Protein AF-A0A3S0CKK9-F1 (afdb_monomer_lite)

pLDDT: mean 86.67, std 14.13, range [33.28, 96.31]

Radius of gyration: 24.22 Å; chains: 1; bounding box: 52×35×72 Å

Secondary structure (DSSP, 8-state):
--HHHHHHHHHHHHHHHHHTTSS-TTT---S-GGGEEEEESSGGG----TTGGGGS-HHHHHHHHTTEEEEEHHHHHHHHHHHHH----TT------PPPPPP-EE-TTT--EESSSSSSSHHHHHHTT-SS-PPPHHHHHHHHHHS-HHHHHHHTTS-HHHHHHHHHHTT------

Sequence (177 aa):
MYQSQKQRWHDRKKKAIELLGGKCCNCGYDKNHAALDFHHVDPSTKSYQWDELRLKCWKSIVNELQKCILLCRNCHAEHHWKEHENTYCENNKLNTEQPKIQSTGKCKKCNEDVYGTIYCSLQCASYSKRKVSRPSADELKEMISKKSYCAIAKEYGVSDNSIRKWAKSYGLFKIKE

Structure (mmCIF, N/CA/C/O backbone):
data_AF-A0A3S0CKK9-F1
#
_entry.id   AF-A0A3S0CKK9-F1
#
loop_
_atom_site.group_PDB
_atom_site.id
_atom_site.type_symbol
_atom_site.label_atom_id
_atom_site.label_alt_id
_atom_site.label_comp_id
_atom_site.label_asym_id
_atom_site.label_entity_id
_atom_site.label_seq_id
_atom_site.pdbx_PDB_ins_code
_atom_site.Cartn_x
_atom_site.Cartn_y
_atom_site.Cartn_z
_atom_site.occupancy
_atom_site.B_iso_or_equiv
_atom_site.auth_seq_id
_atom_site.auth_comp_id
_atom_site.auth_asym_id
_atom_site.auth_atom_id
_atom_site.pdbx_PDB_model_num
ATOM 1 N N . MET A 1 1 ? 19.159 -13.088 7.097 1.00 63.62 1 MET A N 1
ATOM 2 C CA . MET A 1 1 ? 17.758 -12.699 6.795 1.00 63.62 1 MET A CA 1
ATOM 3 C C . MET A 1 1 ? 16.925 -13.960 6.609 1.00 63.62 1 MET A C 1
ATOM 5 O O . MET A 1 1 ? 17.302 -14.792 5.791 1.00 63.62 1 MET A O 1
ATOM 9 N N . TYR A 1 2 ? 15.854 -14.130 7.388 1.00 87.88 2 TYR A N 1
ATOM 10 C CA . TYR A 1 2 ? 15.009 -15.334 7.363 1.00 87.88 2 TYR A CA 1
ATOM 11 C C . TYR A 1 2 ? 14.249 -15.470 6.028 1.00 87.88 2 TYR A C 1
ATOM 13 O O . TYR A 1 2 ? 13.906 -14.458 5.413 1.00 87.88 2 TYR A O 1
ATOM 21 N N . GLN A 1 3 ? 13.970 -16.701 5.578 1.00 88.25 3 GLN A N 1
ATOM 22 C CA . GLN A 1 3 ? 13.372 -16.967 4.258 1.00 88.25 3 GLN A CA 1
ATOM 23 C C . GLN A 1 3 ? 12.029 -16.250 4.050 1.00 88.25 3 GLN A C 1
ATOM 25 O O . GLN A 1 3 ? 11.822 -15.637 3.005 1.00 88.25 3 GLN A O 1
ATOM 30 N N . SER A 1 4 ? 11.157 -16.197 5.064 1.00 88.31 4 SER A N 1
ATOM 31 C CA . SER A 1 4 ? 9.879 -15.473 4.933 1.00 88.31 4 SER A CA 1
ATOM 32 C C . SER A 1 4 ? 10.048 -13.963 4.745 1.00 88.31 4 SER A C 1
ATOM 34 O O . SER A 1 4 ? 9.216 -13.328 4.099 1.00 88.31 4 SER A O 1
ATOM 36 N N . GLN A 1 5 ? 11.133 -13.369 5.255 1.00 86.69 5 GLN A N 1
ATOM 37 C CA . GLN A 1 5 ? 11.408 -11.948 5.045 1.00 86.69 5 GLN A CA 1
ATOM 38 C C . GLN A 1 5 ? 11.836 -11.685 3.599 1.00 86.69 5 GLN A C 1
ATOM 40 O O . GLN A 1 5 ? 11.426 -10.678 3.022 1.00 86.69 5 GLN A O 1
ATOM 45 N N . LYS A 1 6 ? 12.6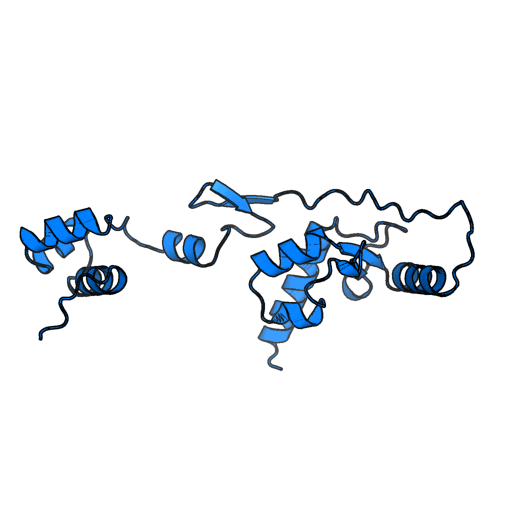29 -12.594 3.012 1.00 88.94 6 LYS A N 1
ATOM 46 C CA . LYS A 1 6 ? 13.009 -12.535 1.594 1.00 88.94 6 LYS A CA 1
ATOM 47 C C . LYS A 1 6 ? 11.776 -12.682 0.708 1.00 88.94 6 LYS A C 1
ATOM 49 O O . LYS A 1 6 ? 11.543 -11.821 -0.135 1.00 88.94 6 LYS A O 1
ATOM 54 N N . GLN A 1 7 ? 10.948 -13.697 0.962 1.00 91.44 7 GLN A N 1
ATOM 55 C CA . GLN A 1 7 ? 9.727 -13.938 0.191 1.00 91.44 7 GLN A CA 1
ATOM 56 C C . GLN A 1 7 ? 8.788 -12.728 0.227 1.00 91.44 7 GLN A C 1
ATOM 58 O O . GLN A 1 7 ? 8.414 -12.204 -0.816 1.00 91.44 7 GLN A O 1
ATOM 63 N N . ARG A 1 8 ? 8.520 -12.184 1.421 1.00 90.69 8 ARG A N 1
ATOM 64 C CA . ARG A 1 8 ? 7.702 -10.974 1.580 1.00 90.69 8 ARG A CA 1
ATOM 65 C C . ARG A 1 8 ? 8.245 -9.783 0.784 1.00 90.69 8 ARG A C 1
ATOM 67 O O . ARG A 1 8 ? 7.463 -8.946 0.332 1.00 90.69 8 ARG A O 1
ATOM 74 N N . TRP A 1 9 ? 9.566 -9.653 0.657 1.00 91.56 9 TRP A N 1
ATOM 75 C CA . TRP A 1 9 ? 10.177 -8.587 -0.135 1.00 91.56 9 TRP A CA 1
ATOM 76 C C . TRP A 1 9 ? 10.009 -8.812 -1.640 1.00 91.56 9 TRP A C 1
ATOM 78 O O . TRP A 1 9 ? 9.638 -7.877 -2.349 1.00 91.56 9 TRP A O 1
ATOM 88 N N . HIS A 1 10 ? 10.182 -10.050 -2.109 1.00 92.31 10 HIS A N 1
ATOM 89 C CA . HIS A 1 10 ? 9.899 -10.428 -3.495 1.00 92.31 10 HIS A CA 1
ATOM 90 C C . HIS A 1 10 ? 8.433 -10.190 -3.870 1.00 92.31 10 HIS A C 1
ATOM 92 O O . HIS A 1 10 ? 8.169 -9.558 -4.892 1.00 92.31 10 HIS A O 1
ATOM 98 N N . ASP A 1 11 ? 7.491 -10.598 -3.017 1.00 93.31 11 ASP A N 1
ATOM 99 C CA . ASP A 1 11 ? 6.055 -10.398 -3.246 1.00 93.31 11 ASP A CA 1
ATOM 100 C C . ASP A 1 11 ? 5.708 -8.906 -3.337 1.00 93.31 11 ASP A C 1
ATOM 102 O O . ASP A 1 11 ? 4.931 -8.478 -4.190 1.00 93.31 11 ASP A O 1
ATOM 106 N N . ARG A 1 12 ? 6.334 -8.080 -2.485 1.00 94.12 12 ARG A N 1
ATOM 107 C CA . ARG A 1 12 ? 6.195 -6.619 -2.537 1.00 94.12 12 ARG A CA 1
ATOM 108 C C . ARG A 1 12 ? 6.753 -6.031 -3.829 1.00 94.12 12 ARG A C 1
ATOM 110 O O . ARG A 1 12 ? 6.090 -5.168 -4.399 1.00 94.12 12 ARG A O 1
ATOM 117 N N . LYS A 1 13 ? 7.926 -6.484 -4.291 1.00 94.81 13 LYS A N 1
ATOM 118 C CA . LYS A 1 13 ? 8.509 -6.033 -5.566 1.00 94.81 13 LYS A CA 1
ATOM 119 C C . LYS A 1 13 ? 7.600 -6.390 -6.737 1.00 94.81 13 LYS A C 1
ATOM 121 O O . LYS A 1 13 ? 7.279 -5.511 -7.526 1.00 94.81 13 LYS A O 1
ATOM 126 N N . LYS A 1 14 ? 7.132 -7.640 -6.810 1.00 95.00 14 LYS A N 1
ATOM 127 C CA . LYS A 1 14 ? 6.214 -8.098 -7.862 1.00 95.00 14 LYS A CA 1
ATOM 128 C C . LYS A 1 14 ? 4.958 -7.227 -7.924 1.00 95.00 14 LYS A C 1
ATOM 130 O O . LYS A 1 14 ? 4.625 -6.685 -8.967 1.00 95.00 14 LYS A O 1
ATOM 135 N N . LYS A 1 15 ? 4.331 -7.002 -6.774 1.00 94.75 15 LYS A N 1
ATOM 136 C CA . LYS A 1 15 ? 3.138 -6.165 -6.671 1.00 94.75 15 LYS A CA 1
ATOM 137 C C . LYS A 1 15 ? 3.386 -4.697 -7.051 1.00 94.75 15 LYS A C 1
ATOM 139 O O . LYS A 1 15 ? 2.524 -4.059 -7.641 1.00 94.75 15 LYS A O 1
ATOM 144 N N . ALA A 1 16 ? 4.543 -4.141 -6.696 1.00 95.12 16 ALA A N 1
ATOM 145 C CA . ALA A 1 16 ? 4.927 -2.785 -7.090 1.00 95.12 16 ALA A CA 1
ATOM 146 C C . ALA A 1 16 ? 5.139 -2.662 -8.608 1.00 95.12 16 ALA A C 1
ATOM 148 O O . ALA A 1 16 ? 4.746 -1.662 -9.199 1.00 95.12 16 ALA A O 1
ATOM 149 N N . ILE A 1 17 ? 5.704 -3.697 -9.236 1.00 95.19 17 ILE A N 1
ATOM 150 C CA . ILE A 1 17 ? 5.850 -3.789 -10.692 1.00 95.19 17 ILE A CA 1
ATOM 151 C C . ILE A 1 17 ? 4.478 -3.839 -11.375 1.00 95.19 17 ILE A C 1
ATOM 153 O O . ILE A 1 17 ? 4.244 -3.085 -12.314 1.00 95.19 17 ILE A O 1
ATOM 157 N N . GLU A 1 18 ? 3.556 -4.667 -10.878 1.00 94.38 18 GLU A N 1
ATOM 158 C CA . GLU A 1 18 ? 2.181 -4.751 -11.395 1.00 94.38 18 GLU A CA 1
ATOM 159 C C . GLU A 1 18 ? 1.462 -3.391 -11.338 1.00 94.38 18 GLU A C 1
ATOM 161 O O . GLU A 1 18 ? 0.799 -3.008 -12.299 1.00 94.38 18 GLU A O 1
ATOM 166 N N . LEU A 1 19 ? 1.647 -2.620 -10.257 1.00 93.88 19 LEU A N 1
ATOM 167 C CA . LEU A 1 19 ? 1.074 -1.272 -10.121 1.00 93.88 19 LEU A CA 1
ATOM 168 C C . LEU A 1 19 ? 1.617 -0.257 -11.138 1.00 93.88 19 LEU A C 1
ATOM 170 O O . LEU A 1 19 ? 0.910 0.693 -11.463 1.00 93.88 19 LEU A O 1
ATOM 174 N N . LEU A 1 20 ? 2.841 -0.451 -11.636 1.00 92.44 20 LEU A N 1
ATOM 175 C CA . LEU A 1 20 ? 3.467 0.386 -12.667 1.00 92.44 20 LEU A CA 1
ATOM 176 C C . LEU A 1 20 ? 3.330 -0.212 -14.080 1.00 92.44 20 LEU A C 1
ATOM 178 O O . LEU A 1 20 ? 4.069 0.150 -14.993 1.00 92.44 20 LEU A O 1
ATOM 182 N N . GLY A 1 21 ? 2.389 -1.141 -14.274 1.00 91.75 21 GLY A N 1
ATOM 183 C CA . GLY A 1 21 ? 2.049 -1.692 -15.589 1.00 91.75 21 GLY A CA 1
ATOM 184 C C . GLY A 1 21 ? 2.816 -2.953 -15.990 1.00 91.75 21 GLY A C 1
ATOM 185 O O . GLY A 1 21 ? 2.648 -3.429 -17.109 1.00 91.75 21 GLY A O 1
ATOM 186 N N . GLY A 1 22 ? 3.642 -3.518 -15.104 1.00 94.19 22 GLY A N 1
ATOM 187 C CA . GLY A 1 22 ? 4.236 -4.849 -15.280 1.00 94.19 22 GLY A CA 1
ATOM 188 C C . GLY A 1 22 ? 5.425 -4.941 -16.242 1.00 94.19 22 GLY A C 1
ATOM 189 O O . GLY A 1 22 ? 6.072 -5.983 -16.300 1.00 94.19 22 GLY A O 1
ATOM 190 N N . LYS A 1 23 ? 5.743 -3.867 -16.971 1.00 95.00 23 LYS A N 1
ATOM 191 C CA . LYS A 1 23 ? 6.754 -3.856 -18.035 1.00 95.00 23 LYS A CA 1
ATOM 192 C C . LYS A 1 23 ? 7.565 -2.566 -18.054 1.00 95.00 23 LYS A C 1
ATOM 194 O O . LYS A 1 23 ? 7.101 -1.525 -17.600 1.00 95.00 23 LYS A O 1
ATOM 199 N N . CYS A 1 24 ? 8.764 -2.624 -18.624 1.00 94.25 24 CYS A N 1
ATOM 200 C CA . CYS A 1 24 ? 9.564 -1.434 -18.905 1.00 94.25 24 CYS A CA 1
ATOM 201 C C . CYS A 1 24 ? 8.767 -0.467 -19.797 1.00 94.25 24 CYS A C 1
ATOM 203 O O . CYS A 1 24 ? 8.319 -0.870 -20.871 1.00 94.25 24 CYS A O 1
ATOM 205 N N . CYS A 1 25 ? 8.617 0.801 -19.407 1.00 90.62 25 CYS A N 1
ATOM 206 C CA . CYS A 1 25 ? 7.892 1.767 -20.245 1.00 90.62 25 CYS A CA 1
ATOM 207 C C . CYS A 1 25 ? 8.648 2.189 -21.499 1.00 90.62 25 CYS A C 1
ATOM 209 O O . CYS A 1 25 ? 8.019 2.664 -22.435 1.00 90.62 25 CYS A O 1
ATOM 211 N N . ASN A 1 26 ? 9.972 2.021 -21.524 1.00 90.06 26 ASN A N 1
ATOM 212 C CA . ASN A 1 26 ? 10.784 2.406 -22.671 1.00 90.06 26 ASN A CA 1
ATOM 213 C C . ASN A 1 26 ? 10.796 1.321 -23.759 1.00 90.06 26 ASN A C 1
ATOM 215 O O . ASN A 1 26 ? 10.520 1.600 -24.917 1.00 90.06 26 ASN A O 1
ATOM 219 N N . CYS A 1 27 ? 11.097 0.071 -23.390 1.00 92.31 27 CYS A N 1
ATOM 220 C CA . CYS A 1 27 ? 11.282 -1.025 -24.353 1.00 92.31 27 CYS A CA 1
ATOM 221 C C . CYS A 1 27 ? 10.254 -2.161 -24.241 1.00 92.31 27 CYS A C 1
ATOM 223 O O . CYS A 1 27 ? 10.329 -3.131 -24.989 1.00 92.31 27 CYS A O 1
ATOM 225 N N . GLY A 1 28 ? 9.321 -2.095 -23.287 1.00 93.38 28 GLY A N 1
ATOM 226 C CA . GLY A 1 28 ? 8.278 -3.110 -23.112 1.00 93.38 28 GLY A CA 1
ATOM 227 C C . GLY A 1 28 ? 8.721 -4.413 -22.440 1.00 93.38 28 GLY A C 1
ATOM 228 O O . GLY A 1 28 ? 7.904 -5.318 -22.326 1.00 93.38 28 GLY A O 1
ATOM 229 N N . TYR A 1 29 ? 9.970 -4.532 -21.973 1.00 96.25 29 TYR A N 1
ATOM 230 C CA . TYR A 1 29 ? 10.464 -5.743 -21.304 1.00 96.25 29 TYR A CA 1
ATOM 231 C C . TYR A 1 29 ? 9.613 -6.138 -20.083 1.00 96.25 29 TYR A C 1
ATOM 233 O O . TYR A 1 29 ? 9.465 -5.340 -19.159 1.00 96.25 29 TYR A O 1
ATOM 241 N N . ASP A 1 30 ? 9.140 -7.386 -20.047 1.00 96.31 30 ASP A N 1
ATOM 242 C CA . ASP A 1 30 ? 8.247 -7.939 -19.014 1.00 96.31 30 ASP A CA 1
ATOM 243 C C . ASP A 1 30 ? 8.616 -9.372 -18.563 1.00 96.31 30 ASP A C 1
ATOM 245 O O . ASP A 1 30 ? 7.951 -9.963 -17.715 1.00 96.31 30 ASP A O 1
ATOM 249 N N . LYS A 1 31 ? 9.710 -9.944 -19.087 1.00 95.38 31 LYS A N 1
ATOM 250 C CA . LYS A 1 31 ? 10.046 -11.369 -18.894 1.00 95.38 31 LYS A CA 1
ATOM 251 C C . LYS A 1 31 ? 10.481 -11.728 -17.471 1.00 95.38 31 LYS A C 1
ATOM 253 O O . LYS A 1 31 ? 10.240 -12.842 -17.014 1.00 95.38 31 LYS A O 1
ATOM 258 N N . ASN A 1 32 ? 11.186 -10.828 -16.782 1.00 94.56 32 ASN A N 1
ATOM 259 C CA . ASN A 1 32 ? 11.708 -11.091 -15.441 1.00 94.56 32 ASN A CA 1
ATOM 260 C C . ASN A 1 32 ? 11.658 -9.843 -14.553 1.00 94.56 32 ASN A C 1
ATOM 262 O O . ASN A 1 32 ? 12.387 -8.876 -14.767 1.00 94.56 32 ASN A O 1
ATOM 266 N N . HIS A 1 33 ? 10.877 -9.916 -13.474 1.00 92.88 33 HIS A N 1
ATOM 267 C CA . HIS A 1 33 ? 10.766 -8.867 -12.458 1.00 92.88 33 HIS A CA 1
ATOM 268 C C . HIS A 1 33 ? 12.107 -8.458 -11.829 1.00 92.88 33 HIS A C 1
ATOM 270 O O . HIS A 1 33 ? 12.266 -7.329 -11.370 1.00 92.88 33 HIS A O 1
ATOM 276 N N . ALA A 1 34 ? 13.085 -9.366 -11.783 1.00 93.00 34 ALA A N 1
ATOM 277 C CA . ALA A 1 34 ? 14.415 -9.067 -11.269 1.00 93.00 34 ALA A CA 1
ATOM 278 C C . ALA A 1 34 ? 15.206 -8.132 -12.192 1.00 93.00 34 ALA A C 1
ATOM 280 O O . ALA A 1 34 ? 16.132 -7.490 -11.714 1.00 93.00 34 ALA A O 1
ATOM 281 N N . ALA A 1 35 ? 14.869 -8.048 -13.479 1.00 95.50 35 ALA A N 1
ATOM 282 C CA . ALA A 1 35 ? 15.500 -7.149 -14.443 1.00 95.50 35 ALA A CA 1
ATOM 283 C C . ALA A 1 35 ? 14.785 -5.792 -14.565 1.00 95.50 35 ALA A C 1
ATOM 285 O O . ALA A 1 35 ? 15.180 -4.986 -15.403 1.00 95.50 35 ALA A O 1
ATOM 286 N N . LEU A 1 36 ? 13.767 -5.540 -13.736 1.00 95.81 36 LEU A N 1
ATOM 287 C CA . LEU A 1 36 ? 13.029 -4.282 -13.674 1.00 95.81 36 LEU A CA 1
ATOM 288 C C . LEU A 1 36 ? 13.383 -3.503 -12.405 1.00 95.81 36 LEU A C 1
ATOM 290 O O . LEU A 1 36 ? 13.422 -4.081 -11.311 1.00 95.81 36 LEU A O 1
ATOM 294 N N . ASP A 1 37 ? 13.587 -2.199 -12.561 1.00 95.00 37 ASP A N 1
ATOM 295 C CA . ASP A 1 37 ? 13.961 -1.255 -11.514 1.00 95.00 37 ASP A CA 1
ATOM 296 C C . ASP A 1 37 ? 13.064 -0.009 -11.540 1.00 95.00 37 ASP A C 1
ATOM 298 O O . ASP A 1 37 ? 12.499 0.366 -12.571 1.00 95.00 37 ASP A O 1
ATOM 302 N N . PHE A 1 38 ? 12.918 0.609 -10.367 1.00 94.12 38 PHE A N 1
ATOM 303 C CA . PHE A 1 38 ? 12.129 1.820 -10.167 1.00 94.12 38 PHE A CA 1
ATOM 304 C C . PHE A 1 38 ? 13.041 3.034 -10.317 1.00 94.12 38 PHE A C 1
ATOM 306 O O . PHE A 1 38 ? 13.926 3.242 -9.486 1.00 94.12 38 PHE A O 1
ATOM 313 N N . HIS A 1 39 ? 12.823 3.811 -11.368 1.00 91.38 39 HIS A N 1
ATOM 314 C CA . HIS A 1 39 ? 13.565 5.029 -11.655 1.00 91.38 39 HIS A CA 1
ATOM 315 C C . HIS A 1 39 ? 12.731 6.245 -11.251 1.00 91.38 39 HIS A C 1
ATOM 317 O O . HIS A 1 39 ? 11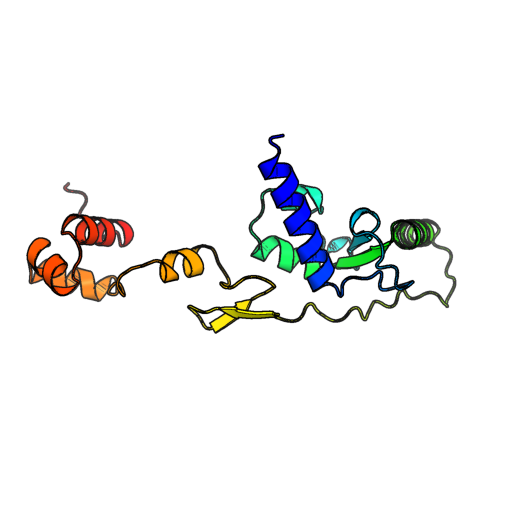.581 6.354 -11.657 1.00 91.38 39 HIS A O 1
ATOM 323 N N . HIS A 1 40 ? 13.276 7.150 -10.446 1.00 90.25 40 HIS A N 1
ATOM 324 C CA . HIS A 1 40 ? 12.592 8.383 -10.051 1.00 90.25 40 HIS A CA 1
ATOM 325 C C . HIS A 1 40 ? 12.631 9.402 -11.186 1.00 90.25 40 HIS A C 1
ATOM 327 O O . HIS A 1 40 ? 13.719 9.783 -11.589 1.00 90.25 40 HIS A O 1
ATOM 333 N N . VAL A 1 41 ? 11.469 9.882 -11.641 1.00 86.19 41 VAL A N 1
ATOM 334 C CA . VAL A 1 41 ? 11.388 10.872 -12.739 1.00 86.19 41 VAL A CA 1
ATOM 335 C C . VAL A 1 41 ? 12.043 12.196 -12.357 1.00 86.19 41 VAL A C 1
ATOM 337 O O . VAL A 1 41 ? 12.675 12.842 -13.181 1.00 86.19 41 VAL A O 1
ATOM 340 N N . ASP A 1 42 ? 11.868 12.601 -11.101 1.00 84.56 42 ASP A N 1
ATOM 341 C CA . ASP A 1 42 ? 12.540 13.756 -10.523 1.00 84.56 42 ASP A CA 1
ATOM 342 C C . ASP A 1 42 ? 13.299 13.303 -9.266 1.00 84.56 42 ASP A C 1
ATOM 344 O O . ASP A 1 42 ? 12.671 13.065 -8.220 1.00 84.56 42 ASP A O 1
ATOM 348 N N . PRO A 1 43 ? 14.639 13.186 -9.338 1.00 85.12 43 PRO A N 1
ATOM 349 C CA . PRO A 1 43 ? 15.475 12.803 -8.207 1.00 85.12 43 PRO A CA 1
ATOM 350 C C . PRO A 1 43 ? 15.314 13.700 -6.974 1.00 85.12 43 PRO A C 1
ATOM 352 O O . PRO A 1 43 ? 15.528 13.223 -5.860 1.00 85.12 43 PRO A O 1
ATOM 355 N N . SER A 1 44 ? 14.908 14.966 -7.132 1.00 85.25 44 SER A N 1
ATOM 356 C CA . SER A 1 44 ? 14.720 15.904 -6.015 1.00 85.25 44 SER A CA 1
ATOM 357 C C . SER A 1 44 ? 13.469 15.601 -5.178 1.00 85.25 44 SER A C 1
ATOM 359 O O . SER A 1 44 ? 13.414 15.918 -3.991 1.00 85.25 44 SER A O 1
ATOM 361 N N . THR A 1 45 ? 12.478 14.918 -5.763 1.00 86.25 45 THR A N 1
ATOM 362 C CA . THR A 1 45 ? 11.229 14.532 -5.078 1.00 86.25 45 THR A CA 1
ATOM 363 C C . THR A 1 45 ? 11.338 13.205 -4.324 1.00 86.25 45 THR A C 1
ATOM 365 O O . THR A 1 45 ? 10.432 12.832 -3.563 1.00 86.25 45 THR A O 1
ATOM 368 N N . LYS A 1 46 ? 12.439 12.476 -4.532 1.00 90.31 46 LYS A N 1
ATOM 369 C CA . LYS A 1 46 ? 12.730 11.184 -3.913 1.00 90.31 46 LYS A CA 1
ATOM 370 C C . LYS A 1 46 ? 12.727 11.306 -2.397 1.00 90.31 46 LYS A C 1
ATOM 372 O O . LYS A 1 46 ? 13.463 12.095 -1.814 1.00 90.31 46 LYS A O 1
ATOM 377 N N . SER A 1 47 ? 11.914 10.481 -1.745 1.00 90.88 47 SER A N 1
ATOM 378 C CA . SER A 1 47 ? 11.936 10.377 -0.284 1.00 90.88 47 SER A CA 1
ATOM 379 C C . SER A 1 47 ? 12.703 9.149 0.182 1.00 90.88 47 SER A C 1
ATOM 381 O O . SER A 1 47 ? 13.268 9.182 1.272 1.00 90.88 47 SER A O 1
ATOM 383 N N . TYR A 1 48 ? 12.715 8.075 -0.616 1.00 91.31 48 TYR A N 1
ATOM 384 C CA . TYR A 1 48 ? 13.319 6.800 -0.236 1.00 91.31 48 TYR A CA 1
ATOM 385 C C . TYR A 1 48 ? 13.918 6.063 -1.436 1.00 91.31 48 TYR A C 1
ATOM 387 O O . TYR A 1 48 ? 13.418 6.124 -2.557 1.00 91.31 48 TYR A O 1
ATOM 395 N N . GLN A 1 49 ? 14.965 5.281 -1.189 1.00 91.06 49 GLN A N 1
ATOM 396 C CA . GLN A 1 49 ? 15.402 4.237 -2.114 1.00 91.06 49 GLN A CA 1
ATOM 397 C C . GLN A 1 49 ? 14.510 2.998 -2.002 1.00 91.06 49 GLN A C 1
ATOM 399 O O . GLN A 1 49 ? 13.926 2.727 -0.950 1.00 91.06 49 GLN A O 1
ATOM 404 N N . TRP A 1 50 ? 14.450 2.189 -3.067 1.00 90.88 50 TRP A N 1
ATOM 405 C CA . TRP A 1 50 ? 13.670 0.947 -3.060 1.00 90.88 50 TRP A CA 1
ATOM 406 C C . TRP A 1 50 ? 14.038 0.037 -1.878 1.00 90.88 50 TRP A C 1
ATOM 408 O O . TRP A 1 50 ? 13.153 -0.479 -1.203 1.00 90.88 50 TRP A O 1
ATOM 418 N N . ASP A 1 51 ? 15.320 -0.108 -1.546 1.00 90.06 51 ASP A N 1
ATOM 419 C CA . ASP A 1 51 ? 15.735 -0.967 -0.431 1.00 90.06 51 ASP A CA 1
ATOM 420 C C . ASP A 1 51 ? 15.330 -0.436 0.954 1.00 90.06 51 ASP A C 1
ATOM 422 O O . ASP A 1 51 ? 15.010 -1.224 1.851 1.00 90.06 51 ASP A O 1
ATOM 426 N N . GLU A 1 52 ? 15.242 0.884 1.125 1.00 91.56 52 GLU A N 1
ATOM 427 C CA . GLU A 1 52 ? 14.816 1.532 2.376 1.00 91.56 52 GLU A CA 1
ATOM 428 C C . GLU A 1 52 ? 13.316 1.339 2.641 1.00 91.56 52 GLU A C 1
ATOM 430 O O . GLU A 1 52 ? 12.856 1.288 3.789 1.00 91.56 52 GLU A O 1
ATOM 435 N N . LEU A 1 53 ? 12.535 1.150 1.576 1.00 92.56 53 LEU A N 1
ATOM 436 C CA . LEU A 1 53 ? 11.101 0.890 1.654 1.00 92.56 53 LEU A CA 1
ATOM 437 C C . LEU A 1 53 ? 10.761 -0.480 2.261 1.00 92.56 53 LEU A C 1
ATOM 439 O O . LEU A 1 53 ? 9.609 -0.721 2.645 1.00 92.56 53 LEU A O 1
ATOM 443 N N . ARG A 1 54 ? 11.742 -1.378 2.427 1.00 89.38 54 ARG A N 1
ATOM 444 C CA . ARG A 1 54 ? 11.551 -2.717 3.007 1.00 89.38 54 ARG A CA 1
ATOM 445 C C . ARG A 1 54 ? 10.850 -2.686 4.366 1.00 89.38 54 ARG A C 1
ATOM 447 O O . ARG A 1 54 ? 9.999 -3.537 4.634 1.00 89.38 54 ARG A O 1
ATOM 454 N N . LEU A 1 55 ? 11.162 -1.704 5.209 1.00 88.81 55 LEU A N 1
ATOM 455 C CA . LEU A 1 55 ? 10.588 -1.571 6.556 1.00 88.81 55 LEU A CA 1
ATOM 456 C C . LEU A 1 55 ? 9.345 -0.673 6.607 1.00 88.81 55 LEU A C 1
ATOM 458 O O . LEU A 1 55 ? 8.691 -0.578 7.644 1.00 88.81 55 LEU A O 1
ATOM 462 N N . LYS A 1 56 ? 8.978 -0.033 5.494 1.00 91.25 56 LYS A N 1
ATOM 463 C CA . LYS A 1 56 ? 7.863 0.911 5.446 1.00 91.25 56 LYS A CA 1
ATOM 464 C C . LYS A 1 56 ? 6.518 0.204 5.246 1.00 91.25 56 LYS A C 1
ATOM 466 O O . LYS A 1 56 ? 6.413 -0.972 4.854 1.00 91.25 56 LYS A O 1
ATOM 471 N N . CYS A 1 57 ? 5.452 0.932 5.577 1.00 91.12 57 CYS A N 1
ATOM 472 C CA . CYS A 1 57 ? 4.091 0.487 5.317 1.00 91.12 57 CYS A CA 1
ATOM 473 C C . CYS A 1 57 ? 3.788 0.578 3.814 1.00 91.12 57 CYS A C 1
ATOM 475 O O . CYS A 1 57 ? 4.428 1.323 3.075 1.00 91.12 57 CYS A O 1
ATOM 477 N N . TRP A 1 58 ? 2.796 -0.185 3.353 1.00 92.88 58 TRP A N 1
ATOM 478 C CA . TRP A 1 58 ? 2.473 -0.240 1.927 1.00 92.88 58 TRP A CA 1
ATOM 479 C C . TRP A 1 58 ? 2.031 1.116 1.356 1.00 92.88 58 TRP A C 1
ATOM 481 O O . TRP A 1 58 ? 2.374 1.435 0.227 1.00 92.88 58 TRP A O 1
ATOM 491 N N . LYS A 1 59 ? 1.352 1.949 2.156 1.00 91.00 59 LYS A N 1
ATOM 492 C CA . LYS A 1 59 ? 0.972 3.311 1.755 1.00 91.00 59 LYS A CA 1
ATOM 493 C C . LYS A 1 59 ? 2.199 4.168 1.412 1.00 91.00 59 LYS A C 1
ATOM 495 O O . LYS A 1 59 ? 2.211 4.808 0.373 1.00 91.00 59 LYS A O 1
ATOM 500 N N . SER A 1 60 ? 3.255 4.121 2.228 1.00 92.56 60 SER A N 1
ATOM 501 C CA . SER A 1 60 ? 4.511 4.827 1.932 1.00 92.56 60 SER A CA 1
ATOM 502 C C . SER A 1 60 ? 5.203 4.296 0.677 1.00 92.56 60 SER A C 1
ATOM 504 O O . SER A 1 60 ? 5.770 5.084 -0.066 1.00 92.56 60 SER A O 1
ATOM 506 N N . ILE A 1 61 ? 5.135 2.982 0.430 1.00 94.12 61 ILE A N 1
ATOM 507 C CA . ILE A 1 61 ? 5.668 2.376 -0.800 1.00 94.12 61 ILE A CA 1
ATOM 508 C C . ILE A 1 61 ? 4.944 2.952 -2.018 1.00 94.12 61 ILE A C 1
ATOM 510 O O . ILE A 1 61 ? 5.595 3.432 -2.933 1.00 94.12 61 ILE A O 1
ATOM 514 N N . VAL A 1 62 ? 3.609 2.950 -2.010 1.00 93.38 62 VAL A N 1
ATOM 515 C CA . VAL A 1 62 ? 2.796 3.474 -3.119 1.00 93.38 62 VAL A CA 1
ATOM 516 C C . VAL A 1 62 ? 3.072 4.956 -3.366 1.00 93.38 62 VAL A C 1
ATOM 518 O O . VAL A 1 62 ? 3.256 5.342 -4.514 1.00 93.38 62 VAL A O 1
ATOM 521 N N . ASN A 1 63 ? 3.162 5.767 -2.308 1.00 92.62 63 ASN A N 1
ATOM 522 C CA . ASN A 1 63 ? 3.478 7.192 -2.432 1.00 92.62 63 ASN A CA 1
ATOM 523 C C . ASN A 1 63 ? 4.846 7.436 -3.088 1.00 92.62 63 ASN A C 1
ATOM 525 O O . ASN A 1 63 ? 5.007 8.413 -3.810 1.00 92.62 63 ASN A O 1
ATOM 529 N N . GLU A 1 64 ? 5.832 6.574 -2.824 1.00 94.44 64 GLU A N 1
ATOM 530 C CA . GLU A 1 64 ? 7.134 6.675 -3.483 1.00 94.44 64 GLU A CA 1
ATOM 531 C C . GLU A 1 64 ? 7.062 6.189 -4.934 1.00 94.44 64 GLU A C 1
ATOM 533 O O . GLU A 1 64 ? 7.562 6.864 -5.823 1.00 94.44 64 GLU A O 1
ATOM 538 N N . LEU A 1 65 ? 6.361 5.079 -5.197 1.00 93.31 65 LEU A N 1
ATOM 539 C CA . LEU A 1 65 ? 6.171 4.549 -6.551 1.00 93.31 65 LEU A CA 1
ATOM 540 C C . LEU A 1 65 ? 5.455 5.532 -7.485 1.00 93.31 65 LEU A C 1
ATOM 542 O O . LEU A 1 65 ? 5.729 5.519 -8.675 1.00 93.31 65 LEU A O 1
ATOM 546 N N . GLN A 1 66 ? 4.576 6.399 -6.971 1.00 91.94 66 GLN A N 1
ATOM 547 C CA . GLN A 1 66 ? 3.912 7.445 -7.765 1.00 91.94 66 GLN A CA 1
ATOM 548 C C . GLN A 1 66 ? 4.882 8.469 -8.377 1.00 91.94 66 GLN A C 1
ATOM 550 O O . GLN A 1 66 ? 4.497 9.188 -9.294 1.00 91.94 66 GLN A O 1
ATOM 555 N N . LYS A 1 67 ? 6.115 8.543 -7.868 1.00 90.69 67 LYS A N 1
ATOM 556 C CA . LYS A 1 67 ? 7.196 9.400 -8.379 1.00 90.69 67 LYS A CA 1
ATOM 557 C C . LYS A 1 67 ? 8.145 8.640 -9.306 1.00 90.69 67 LYS A C 1
ATOM 559 O O . LYS A 1 67 ? 9.098 9.218 -9.831 1.00 90.69 67 LYS A O 1
ATOM 564 N N . CYS A 1 68 ? 7.929 7.336 -9.444 1.00 91.88 68 CYS A N 1
ATOM 565 C CA . CYS A 1 68 ? 8.804 6.446 -10.173 1.00 91.88 68 CYS A CA 1
ATOM 566 C C . CYS A 1 68 ? 8.164 5.989 -11.472 1.00 91.88 68 CYS A C 1
ATOM 568 O O . CYS A 1 68 ? 6.950 5.847 -11.588 1.00 91.88 68 CYS A O 1
ATOM 570 N N . ILE A 1 69 ? 9.040 5.644 -12.400 1.00 92.12 69 ILE A N 1
ATOM 571 C CA . ILE A 1 69 ? 8.745 4.853 -13.572 1.00 92.12 69 ILE A CA 1
ATOM 572 C C . ILE A 1 69 ? 9.437 3.504 -13.489 1.00 92.12 69 ILE A C 1
ATOM 574 O O . ILE A 1 69 ? 10.399 3.299 -12.747 1.00 92.12 69 ILE A O 1
ATOM 578 N N . LEU A 1 70 ? 8.928 2.567 -14.269 1.00 93.81 70 LEU A N 1
ATOM 579 C CA . LEU A 1 70 ? 9.450 1.218 -14.369 1.00 93.81 70 LEU A CA 1
ATOM 580 C C . LEU A 1 70 ? 10.309 1.073 -15.624 1.00 93.81 70 LEU A C 1
ATOM 582 O O . LEU A 1 70 ? 9.806 1.167 -16.746 1.00 93.81 70 LEU A O 1
ATOM 586 N N . LEU A 1 71 ? 11.597 0.799 -15.431 1.00 93.75 71 LEU A N 1
ATOM 587 C CA . LEU A 1 71 ? 12.563 0.568 -16.504 1.00 93.75 71 LEU A CA 1
ATOM 588 C C . LEU A 1 71 ? 13.226 -0.797 -16.336 1.00 93.75 71 LEU A C 1
ATOM 590 O O . LEU A 1 71 ? 13.377 -1.297 -15.223 1.00 93.75 71 LEU A O 1
ATOM 594 N N . CYS A 1 72 ? 13.649 -1.417 -17.438 1.00 95.88 72 CYS A N 1
ATOM 595 C CA . CYS A 1 72 ? 14.579 -2.536 -17.340 1.00 95.88 72 CYS A CA 1
ATOM 596 C C . CYS A 1 72 ? 15.991 -2.025 -17.033 1.00 95.88 72 CYS A C 1
ATOM 598 O O . CYS A 1 72 ? 16.304 -0.871 -17.322 1.00 95.88 72 CYS A O 1
ATOM 600 N N . ARG A 1 73 ? 16.858 -2.887 -16.491 1.00 95.19 73 ARG A N 1
ATOM 601 C CA . ARG A 1 73 ? 18.237 -2.519 -16.115 1.00 95.19 73 ARG A CA 1
ATOM 602 C C . ARG A 1 73 ? 19.012 -1.822 -17.238 1.00 95.19 73 ARG A C 1
ATOM 604 O O . ARG A 1 73 ? 19.719 -0.863 -16.958 1.00 95.19 73 ARG A O 1
ATOM 611 N N . ASN A 1 74 ? 18.843 -2.264 -18.487 1.00 94.06 74 ASN A N 1
ATOM 612 C CA . ASN A 1 74 ? 19.526 -1.670 -19.640 1.00 94.06 74 ASN A CA 1
ATOM 613 C C . ASN A 1 74 ? 19.025 -0.245 -19.903 1.00 94.06 74 ASN A C 1
ATOM 615 O O . ASN A 1 74 ? 19.815 0.691 -19.876 1.00 94.06 74 ASN A O 1
ATOM 619 N N . CYS A 1 75 ? 17.707 -0.057 -20.051 1.00 92.75 75 CYS A N 1
ATOM 620 C CA . CYS A 1 75 ? 17.133 1.275 -20.265 1.00 92.75 75 CYS A CA 1
ATOM 621 C C . CYS A 1 75 ? 17.379 2.212 -19.075 1.00 92.75 75 CYS A C 1
ATOM 623 O O . CYS A 1 75 ? 17.546 3.409 -19.265 1.00 92.75 75 CYS A O 1
ATOM 625 N N . HIS A 1 76 ? 17.411 1.680 -17.852 1.00 92.12 76 HIS A N 1
ATOM 626 C CA . HIS A 1 76 ? 17.737 2.456 -16.661 1.00 92.12 76 HIS A CA 1
ATOM 627 C C . HIS A 1 76 ? 19.189 2.952 -16.694 1.00 92.12 76 HIS A C 1
ATOM 629 O O . HIS A 1 76 ? 19.428 4.130 -16.452 1.00 92.12 76 HIS A O 1
ATOM 635 N N . ALA A 1 77 ? 20.146 2.085 -17.043 1.00 90.00 77 ALA A N 1
ATOM 636 C CA . ALA A 1 77 ? 21.554 2.456 -17.178 1.00 90.00 77 ALA A CA 1
ATOM 637 C C . ALA A 1 77 ? 21.784 3.467 -18.315 1.00 90.00 77 ALA A C 1
ATOM 639 O O . ALA A 1 77 ? 22.482 4.456 -18.116 1.00 90.00 77 ALA A O 1
ATOM 640 N N . GLU A 1 78 ? 21.154 3.259 -19.475 1.00 88.69 78 GLU A N 1
ATOM 641 C CA . GLU A 1 78 ? 21.194 4.207 -20.598 1.00 88.69 78 GLU A CA 1
ATOM 642 C C . GLU A 1 78 ? 20.656 5.587 -20.209 1.00 88.69 78 GLU A C 1
ATOM 644 O O . GLU A 1 78 ? 21.160 6.603 -20.684 1.00 88.69 78 GLU A O 1
ATOM 649 N N . HIS A 1 79 ? 19.633 5.634 -19.353 1.00 83.00 79 HIS A N 1
ATOM 650 C CA . HIS A 1 79 ? 19.064 6.894 -18.901 1.00 83.00 79 HIS A CA 1
ATOM 651 C C . HIS A 1 79 ? 20.011 7.647 -17.959 1.00 83.00 79 HIS A C 1
ATOM 653 O O . HIS A 1 79 ? 20.323 8.800 -18.239 1.00 83.00 79 HIS A O 1
ATOM 659 N N . HIS A 1 80 ? 20.561 6.975 -16.938 1.00 83.25 80 HIS A N 1
ATOM 660 C CA . HIS A 1 80 ? 21.582 7.567 -16.054 1.00 83.25 80 HIS A CA 1
ATOM 661 C C . HIS A 1 80 ? 22.814 8.050 -16.828 1.00 83.25 80 HIS A C 1
ATOM 663 O O . HIS A 1 80 ? 23.370 9.097 -16.512 1.00 83.25 80 HIS A O 1
ATOM 669 N N . TRP A 1 81 ? 23.238 7.311 -17.860 1.00 80.31 81 TRP A N 1
ATOM 670 C CA . TRP A 1 81 ? 24.356 7.729 -18.710 1.00 80.31 81 TRP A CA 1
ATOM 671 C C . TRP A 1 81 ? 24.068 9.061 -19.417 1.00 80.31 81 TRP A C 1
ATOM 673 O O . TRP A 1 81 ? 24.869 9.990 -19.341 1.00 80.31 81 TRP A O 1
ATOM 683 N N . LYS A 1 82 ? 22.894 9.179 -20.052 1.00 68.69 82 LYS A N 1
ATOM 684 C CA . LYS A 1 82 ? 22.478 10.399 -20.762 1.00 68.69 82 LYS A CA 1
ATOM 685 C C . LYS A 1 82 ? 22.326 11.605 -19.830 1.00 68.69 82 LYS A C 1
ATOM 687 O O . LYS A 1 82 ? 22.644 12.716 -20.239 1.00 68.69 82 LYS A O 1
ATOM 692 N N . GLU A 1 83 ? 21.873 11.399 -18.593 1.00 63.34 83 GLU A N 1
ATOM 693 C CA . GLU A 1 83 ? 21.786 12.465 -17.582 1.00 63.34 83 GLU A CA 1
ATOM 694 C C . GLU A 1 83 ? 23.166 13.018 -17.188 1.00 63.34 83 GLU A C 1
ATOM 696 O O . GLU A 1 83 ? 23.305 14.215 -16.943 1.00 63.34 83 GLU A O 1
ATOM 701 N N . HIS A 1 84 ? 24.198 12.170 -17.163 1.00 60.75 84 HIS A N 1
ATOM 702 C CA . HIS A 1 84 ? 25.558 12.566 -16.792 1.00 60.75 84 HIS A CA 1
ATOM 703 C C . HIS A 1 84 ? 26.331 13.281 -17.910 1.00 60.75 84 HIS A C 1
ATOM 705 O O . HIS A 1 84 ? 27.241 14.055 -17.611 1.00 60.75 84 HIS A O 1
ATOM 711 N N . GLU A 1 85 ? 25.999 13.041 -19.181 1.00 53.88 85 GLU A N 1
ATOM 712 C CA . GLU A 1 85 ? 26.798 13.534 -20.312 1.00 53.88 85 GLU A CA 1
ATOM 713 C C . GLU A 1 85 ? 26.455 14.977 -20.738 1.00 53.88 85 GLU A C 1
ATOM 715 O O . GLU A 1 85 ? 27.196 15.568 -21.518 1.00 53.88 85 GLU A O 1
ATOM 720 N N . ASN A 1 86 ? 25.368 15.573 -20.222 1.00 52.31 86 ASN A N 1
ATOM 721 C CA . ASN A 1 86 ? 24.908 16.947 -20.511 1.00 52.31 86 ASN A CA 1
ATOM 722 C C . ASN A 1 86 ? 24.992 17.352 -22.005 1.00 52.31 86 ASN A C 1
ATOM 724 O O . ASN A 1 86 ? 25.147 18.524 -22.353 1.00 52.31 86 ASN A O 1
ATOM 728 N N . THR A 1 87 ? 24.907 16.373 -22.908 1.00 46.22 87 THR A N 1
ATOM 729 C CA . THR A 1 87 ? 24.888 16.559 -24.354 1.00 46.22 87 THR A CA 1
ATOM 730 C C . THR A 1 87 ? 23.432 16.687 -24.760 1.00 46.22 87 THR A C 1
ATOM 732 O O . THR A 1 87 ? 22.670 15.720 -24.787 1.00 46.22 87 THR A O 1
ATOM 735 N N . TYR A 1 88 ? 23.033 17.926 -25.036 1.00 48.06 88 TYR A N 1
ATOM 736 C CA . TYR A 1 88 ? 21.714 18.290 -25.534 1.00 48.06 88 TYR A CA 1
ATOM 737 C C . TYR A 1 88 ? 21.488 17.625 -26.902 1.00 48.06 88 TYR A C 1
ATOM 739 O O . TYR A 1 88 ? 21.800 18.186 -27.946 1.00 48.06 88 TYR A O 1
ATOM 747 N N . CYS A 1 89 ? 20.987 16.392 -26.913 1.00 42.66 89 CYS A N 1
ATOM 748 C CA . CYS A 1 89 ? 20.399 15.794 -28.102 1.00 42.66 89 CYS A CA 1
ATOM 749 C C . CYS A 1 89 ? 18.881 15.953 -27.979 1.00 42.66 89 CYS A C 1
ATOM 751 O O . CYS A 1 89 ? 18.229 15.281 -27.182 1.00 42.66 89 CYS A O 1
ATOM 753 N N . GLU A 1 90 ? 18.325 16.883 -28.760 1.00 44.91 90 GLU A N 1
ATOM 754 C CA . GLU A 1 90 ? 16.936 17.385 -28.717 1.00 44.91 90 GLU A CA 1
ATOM 755 C C . GLU A 1 90 ? 15.826 16.313 -28.795 1.00 44.91 90 GLU A C 1
ATOM 757 O O . GLU A 1 90 ? 14.654 16.626 -28.603 1.00 44.91 90 GLU A O 1
ATOM 762 N N . ASN A 1 91 ? 16.159 15.038 -29.018 1.00 47.75 91 ASN A N 1
ATOM 763 C CA . ASN A 1 91 ? 15.216 14.014 -29.468 1.00 47.75 91 ASN A CA 1
ATOM 764 C C . ASN A 1 91 ? 15.081 12.780 -28.564 1.00 47.75 91 ASN A C 1
ATOM 766 O O . ASN A 1 91 ? 14.681 11.723 -29.042 1.00 47.75 91 ASN A O 1
ATOM 770 N N . ASN A 1 92 ? 15.375 12.860 -27.265 1.00 49.06 92 ASN A N 1
ATOM 771 C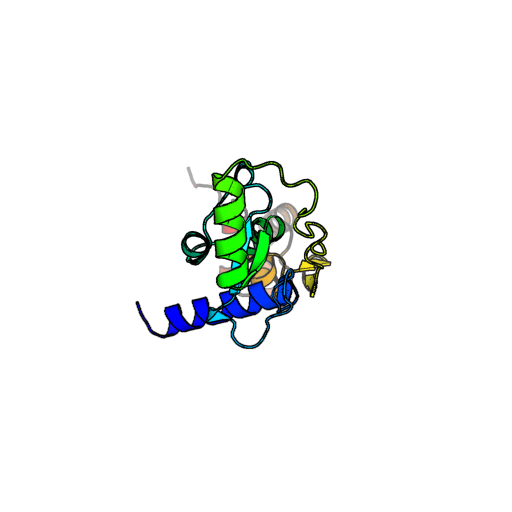 CA . ASN A 1 92 ? 15.115 11.723 -26.371 1.00 49.06 92 ASN A CA 1
ATOM 772 C C . ASN A 1 92 ? 14.523 12.148 -25.026 1.00 49.06 92 ASN A C 1
ATOM 774 O O . ASN A 1 92 ? 15.082 11.905 -23.958 1.00 49.06 92 ASN A O 1
ATOM 778 N N . LYS A 1 93 ? 13.337 12.761 -25.081 1.00 54.22 93 LYS A N 1
ATOM 779 C CA . LYS A 1 93 ? 12.460 12.809 -23.912 1.00 54.22 93 LYS A CA 1
ATOM 780 C C . LYS A 1 93 ? 12.056 11.373 -23.609 1.00 54.22 93 LYS A C 1
ATOM 782 O O . LYS A 1 93 ? 11.360 10.747 -24.408 1.00 54.22 93 LYS A O 1
ATOM 787 N N . LEU A 1 94 ? 12.510 10.846 -22.471 1.00 55.22 94 LEU A N 1
ATOM 788 C CA . LEU A 1 94 ? 11.902 9.655 -21.894 1.00 55.22 94 LEU A CA 1
ATOM 789 C C . LEU A 1 94 ? 10.389 9.875 -21.920 1.00 55.22 94 LEU A C 1
ATOM 791 O O . LEU A 1 94 ? 9.946 10.988 -21.627 1.00 55.22 94 LEU A O 1
ATOM 795 N N . ASN A 1 95 ? 9.604 8.869 -22.300 1.00 54.97 95 ASN A N 1
ATOM 796 C CA . ASN A 1 95 ? 8.157 9.009 -22.240 1.00 54.97 95 ASN A CA 1
ATOM 797 C C . ASN A 1 95 ? 7.749 9.080 -20.756 1.00 54.97 95 ASN A C 1
ATOM 799 O O . ASN A 1 95 ? 7.510 8.062 -20.107 1.00 54.97 95 ASN A O 1
ATOM 803 N N . THR A 1 96 ? 7.790 10.291 -20.198 1.00 55.09 96 THR A N 1
ATOM 804 C CA . THR A 1 96 ? 7.468 10.620 -18.806 1.00 55.09 96 THR A CA 1
ATOM 805 C C . THR A 1 96 ? 5.968 10.541 -18.553 1.00 55.09 96 THR A C 1
ATOM 807 O O . THR A 1 96 ? 5.540 10.588 -17.402 1.00 55.09 96 THR A O 1
ATOM 810 N N . GLU A 1 97 ? 5.168 10.326 -19.601 1.00 57.16 97 GLU A N 1
ATOM 811 C CA . GLU A 1 97 ? 3.749 9.986 -19.527 1.00 57.16 97 GLU A CA 1
ATOM 812 C C . GLU A 1 97 ? 3.537 8.534 -19.075 1.00 57.16 97 GLU A C 1
ATOM 814 O O . GLU A 1 97 ? 2.695 7.806 -19.607 1.00 57.16 97 GLU A O 1
ATOM 819 N N . GLN A 1 98 ? 4.288 8.070 -18.071 1.00 59.06 98 GLN A N 1
ATOM 820 C CA . GLN A 1 98 ? 3.853 6.868 -17.385 1.00 59.06 98 GLN A CA 1
ATOM 821 C C . GLN A 1 98 ? 2.492 7.152 -16.736 1.00 59.06 98 GLN A C 1
ATOM 823 O O . GLN A 1 98 ? 2.325 8.167 -16.048 1.00 59.06 98 GLN A O 1
ATOM 828 N N . PRO A 1 99 ? 1.499 6.274 -16.948 1.00 59.16 99 PRO A N 1
ATOM 829 C CA . PRO A 1 99 ? 0.181 6.464 -16.382 1.00 59.16 99 PRO A CA 1
ATOM 830 C C . PRO A 1 99 ? 0.305 6.517 -14.861 1.00 59.16 99 PRO A C 1
ATOM 832 O O . PRO A 1 99 ? 0.915 5.643 -14.243 1.00 59.16 99 PRO A O 1
ATOM 835 N N . LYS A 1 100 ? -0.288 7.550 -14.253 1.00 75.06 100 LYS A N 1
ATOM 836 C CA . LYS A 1 100 ? -0.411 7.644 -12.794 1.00 75.06 100 LYS A CA 1
ATOM 837 C C . LYS A 1 100 ? -0.944 6.312 -12.272 1.00 75.06 100 LYS A C 1
ATOM 839 O O . LYS A 1 100 ? -1.943 5.818 -12.800 1.00 75.06 100 LYS A O 1
ATOM 844 N N . ILE A 1 101 ? -0.292 5.756 -11.246 1.00 87.06 101 ILE A N 1
ATOM 845 C CA . ILE A 1 101 ? -0.732 4.511 -10.603 1.00 87.06 101 ILE A CA 1
ATOM 846 C C . ILE A 1 101 ? -2.225 4.632 -10.296 1.00 87.06 101 ILE A C 1
ATOM 848 O O . ILE A 1 101 ? -2.638 5.496 -9.519 1.00 87.06 101 ILE A O 1
ATOM 852 N N . GLN A 1 102 ? -3.026 3.769 -10.914 1.00 87.31 102 GLN A N 1
ATOM 853 C CA . GLN A 1 102 ? -4.470 3.763 -10.724 1.00 87.31 102 GLN A CA 1
ATOM 854 C C . GLN A 1 102 ? -4.827 2.978 -9.466 1.00 87.31 102 GLN A C 1
ATOM 856 O O . GLN A 1 102 ? -4.138 2.025 -9.081 1.00 87.31 102 GLN A O 1
ATOM 861 N N . SER A 1 103 ? -5.912 3.381 -8.805 1.00 90.94 103 SER A N 1
ATOM 862 C CA . SER A 1 103 ? -6.407 2.617 -7.671 1.00 90.94 103 SER A CA 1
ATOM 863 C C . SER A 1 103 ? -6.902 1.256 -8.150 1.00 90.94 103 SER A C 1
ATOM 865 O O . SER A 1 103 ? -7.600 1.127 -9.151 1.00 90.94 103 SER A O 1
ATOM 867 N N . THR A 1 104 ? -6.538 0.205 -7.421 1.00 92.81 104 THR A N 1
ATOM 868 C CA . THR A 1 104 ? -6.986 -1.162 -7.725 1.00 92.81 104 THR A CA 1
ATOM 869 C C . THR A 1 104 ? -8.373 -1.446 -7.144 1.00 92.81 104 THR A C 1
ATOM 871 O O . THR A 1 104 ? -8.815 -2.591 -7.135 1.00 92.81 104 THR A O 1
ATOM 874 N N . GLY A 1 105 ? -9.017 -0.445 -6.541 1.00 94.12 105 GLY A N 1
ATOM 875 C CA . GLY A 1 105 ? -10.316 -0.559 -5.893 1.00 94.12 105 GLY A CA 1
ATOM 876 C C . GLY A 1 105 ? -10.476 0.401 -4.718 1.00 94.12 105 GLY A C 1
ATOM 877 O O . GLY A 1 105 ? -9.676 1.318 -4.518 1.00 94.12 105 GLY A O 1
ATOM 878 N N . LYS A 1 106 ? -11.510 0.147 -3.908 1.00 95.31 106 LYS A N 1
ATOM 879 C CA . LYS 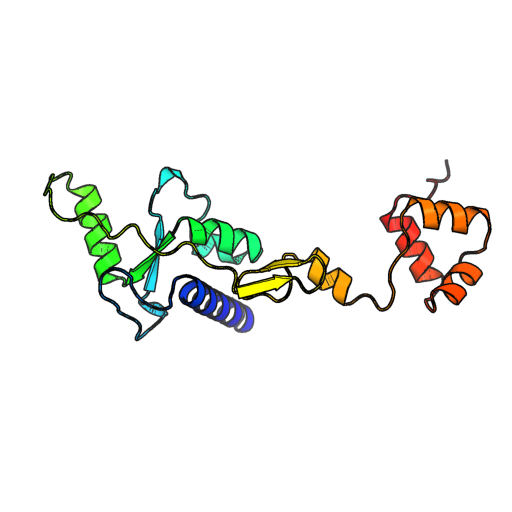A 1 106 ? -11.845 0.926 -2.710 1.00 95.31 106 LYS A CA 1
ATOM 880 C C . LYS A 1 106 ? -11.681 0.111 -1.427 1.00 95.31 106 LYS A C 1
ATOM 882 O O . LYS A 1 106 ? -11.903 -1.100 -1.386 1.00 95.31 106 LYS A O 1
ATOM 887 N N . CYS A 1 107 ? -11.301 0.791 -0.352 1.00 95.19 107 CYS A N 1
ATOM 888 C CA . CYS A 1 107 ? -11.132 0.229 0.977 1.00 95.19 107 CYS A CA 1
ATOM 889 C C . CYS A 1 107 ? -12.471 -0.283 1.510 1.00 95.19 107 CYS A C 1
ATOM 891 O O . CYS A 1 107 ? -13.401 0.499 1.703 1.00 95.19 107 CYS A O 1
ATOM 893 N N . LYS A 1 108 ? -12.539 -1.563 1.893 1.00 92.94 108 LYS A N 1
ATOM 894 C CA . LYS A 1 108 ? -13.772 -2.175 2.433 1.00 92.94 108 LYS A CA 1
ATOM 895 C C . LYS A 1 108 ? -14.276 -1.568 3.754 1.00 92.94 108 LYS A C 1
ATOM 897 O O . LYS A 1 108 ? -15.315 -1.992 4.248 1.00 92.94 108 LYS A O 1
ATOM 902 N N . LYS A 1 109 ? -13.533 -0.642 4.375 1.00 92.75 109 LYS A N 1
ATOM 903 C CA . LYS A 1 109 ? -13.907 -0.019 5.656 1.00 92.75 109 LYS A CA 1
ATOM 904 C C . LYS A 1 109 ? -14.254 1.467 5.560 1.00 92.75 109 LYS A C 1
ATOM 906 O O . LYS A 1 109 ? -15.204 1.877 6.215 1.00 92.75 109 LYS A O 1
ATOM 911 N N . CYS A 1 110 ? -13.480 2.257 4.817 1.00 92.12 110 CYS A N 1
ATOM 912 C CA . CYS A 1 110 ? -13.659 3.713 4.719 1.00 92.12 110 CYS A CA 1
ATOM 913 C C . CYS A 1 110 ? -13.896 4.218 3.289 1.00 92.12 110 CYS A C 1
ATOM 915 O O . CYS A 1 110 ? -14.031 5.417 3.098 1.00 92.12 110 CYS A O 1
ATOM 917 N N . ASN A 1 111 ? -13.932 3.327 2.292 1.00 91.75 111 ASN A N 1
ATOM 918 C CA . ASN A 1 111 ? -14.143 3.656 0.880 1.00 91.75 111 ASN A CA 1
ATOM 919 C C . ASN A 1 111 ? -13.055 4.532 0.212 1.00 91.75 111 ASN A C 1
ATOM 921 O O . ASN A 1 111 ? -13.230 4.965 -0.921 1.00 91.75 111 ASN A O 1
ATOM 925 N N . GLU A 1 112 ? -11.911 4.762 0.867 1.00 93.56 112 GLU A N 1
ATOM 926 C CA . GLU A 1 112 ? -10.731 5.380 0.238 1.00 93.56 112 GLU A CA 1
ATOM 927 C C . GLU A 1 112 ? -10.116 4.486 -0.845 1.00 93.56 112 GLU A C 1
ATOM 929 O O . GLU A 1 112 ? -10.208 3.260 -0.771 1.00 93.56 112 GLU A O 1
ATOM 934 N N . ASP A 1 113 ? -9.423 5.086 -1.812 1.00 94.06 113 ASP A N 1
ATOM 935 C CA . ASP A 1 113 ? -8.665 4.350 -2.824 1.00 94.06 113 ASP A CA 1
ATOM 936 C C . ASP A 1 113 ? -7.581 3.453 -2.213 1.00 94.06 113 ASP A C 1
ATOM 938 O O . ASP A 1 113 ? -6.862 3.821 -1.279 1.00 94.06 113 ASP A O 1
ATOM 942 N N . VAL A 1 114 ? -7.459 2.247 -2.763 1.00 94.69 114 VAL A N 1
ATOM 943 C CA . VAL A 1 114 ? -6.449 1.260 -2.374 1.00 94.69 114 VAL A CA 1
ATOM 944 C C . VAL A 1 114 ? -5.629 0.825 -3.578 1.00 94.69 114 VAL A C 1
ATOM 946 O O . VAL A 1 114 ? -6.090 0.860 -4.713 1.00 94.69 114 VAL A O 1
ATOM 949 N N . TYR A 1 115 ? -4.397 0.394 -3.315 1.00 94.38 115 TYR A N 1
ATOM 950 C CA . TYR A 1 115 ? -3.410 0.092 -4.349 1.00 94.38 115 TYR A CA 1
ATOM 951 C C . TYR A 1 115 ? -2.836 -1.299 -4.093 1.00 94.38 115 TYR A C 1
ATOM 953 O O . TYR A 1 115 ? -1.938 -1.497 -3.278 1.00 94.38 115 TYR A O 1
ATOM 961 N N . GLY A 1 116 ? -3.448 -2.308 -4.697 1.00 90.50 116 GLY A N 1
ATOM 962 C CA . GLY A 1 116 ? -3.192 -3.732 -4.500 1.00 90.50 116 GLY A CA 1
ATOM 963 C C . GLY A 1 116 ? -3.478 -4.250 -3.079 1.00 90.50 116 GLY A C 1
ATOM 964 O O . GLY A 1 116 ? -3.073 -5.356 -2.720 1.00 90.50 116 GLY A O 1
ATOM 965 N N . THR A 1 117 ? -4.107 -3.461 -2.208 1.00 92.69 117 THR A N 1
ATOM 966 C CA . THR A 1 117 ? -4.534 -3.885 -0.864 1.00 92.69 117 THR A CA 1
ATOM 967 C C . THR A 1 117 ? -6.049 -3.858 -0.749 1.00 92.69 117 THR A C 1
ATOM 969 O O . THR A 1 117 ? -6.724 -3.196 -1.517 1.00 92.69 117 THR A O 1
ATOM 972 N N . ILE A 1 118 ? -6.593 -4.567 0.242 1.00 93.62 118 ILE A N 1
ATOM 973 C CA . ILE A 1 118 ? -8.037 -4.549 0.544 1.00 93.62 118 ILE A CA 1
ATOM 974 C C . ILE A 1 118 ? -8.416 -3.321 1.395 1.00 93.62 118 ILE A C 1
ATOM 976 O O . ILE A 1 118 ? -9.555 -2.856 1.377 1.00 93.62 118 ILE A O 1
ATOM 980 N N . TYR A 1 119 ? -7.457 -2.801 2.163 1.00 95.00 119 TYR A N 1
ATOM 981 C CA . TYR A 1 119 ? -7.640 -1.688 3.092 1.00 95.00 119 TYR A CA 1
ATOM 982 C C . TYR A 1 119 ? -6.585 -0.607 2.848 1.00 95.00 119 TYR A C 1
ATOM 984 O O . TYR A 1 119 ? -5.450 -0.928 2.482 1.00 95.00 119 TYR A O 1
ATOM 992 N N . CYS A 1 120 ? -6.941 0.658 3.090 1.00 91.50 120 CYS A N 1
ATOM 993 C CA . CYS A 1 120 ? -6.042 1.804 2.899 1.00 91.50 120 CYS A CA 1
ATOM 994 C C . CYS A 1 120 ? -4.959 1.912 3.988 1.00 91.50 120 CYS A C 1
ATOM 996 O O . CYS A 1 120 ? -3.896 2.494 3.770 1.00 91.50 120 CYS A O 1
ATOM 998 N N . SER A 1 121 ? -5.203 1.336 5.171 1.00 90.81 121 SER A N 1
ATOM 999 C CA . SER A 1 121 ? -4.312 1.438 6.327 1.00 90.81 121 SER A CA 1
ATOM 1000 C C . SER A 1 121 ? -4.376 0.206 7.233 1.00 90.81 121 SER A C 1
ATOM 1002 O O . SER A 1 121 ? -5.341 -0.564 7.218 1.00 90.81 121 SER A O 1
ATOM 1004 N N . LEU A 1 122 ? -3.348 0.045 8.077 1.00 89.38 122 LEU A N 1
ATOM 1005 C CA . LEU A 1 122 ? -3.335 -0.969 9.139 1.00 89.38 122 LEU A CA 1
ATOM 1006 C C . LEU A 1 122 ? -4.492 -0.773 10.125 1.00 89.38 122 LEU A C 1
ATOM 1008 O O . LEU A 1 122 ? -5.029 -1.750 10.641 1.00 89.38 122 LEU A O 1
ATOM 1012 N N . GLN A 1 123 ? -4.902 0.477 10.355 1.00 90.25 123 GLN A N 1
ATOM 1013 C CA . GLN A 1 123 ? -6.055 0.800 11.192 1.00 90.25 123 GLN A CA 1
ATOM 1014 C C . GLN A 1 123 ? -7.338 0.247 10.570 1.00 90.25 123 GLN A C 1
ATOM 1016 O O . GLN A 1 123 ? -8.035 -0.512 11.232 1.00 90.25 123 GLN A O 1
ATOM 1021 N N . CYS A 1 124 ? -7.604 0.514 9.286 1.00 92.44 124 CYS A N 1
ATOM 1022 C CA . CYS A 1 124 ? -8.776 -0.038 8.598 1.00 92.44 124 CYS A CA 1
ATOM 1023 C C . CYS A 1 124 ? -8.781 -1.573 8.584 1.00 92.44 124 CYS A C 1
ATOM 1025 O O . CYS A 1 124 ? -9.818 -2.178 8.852 1.00 92.44 124 CYS A O 1
ATOM 1027 N N . ALA A 1 125 ? -7.625 -2.201 8.348 1.00 92.62 125 ALA A N 1
ATOM 1028 C CA . ALA A 1 125 ? -7.482 -3.658 8.391 1.00 92.62 125 ALA A CA 1
ATOM 1029 C C . ALA A 1 125 ? -7.662 -4.250 9.802 1.00 92.62 125 ALA A C 1
ATOM 1031 O O . ALA A 1 125 ? -8.078 -5.394 9.952 1.00 92.62 125 ALA A O 1
ATOM 1032 N N . SER A 1 126 ? -7.322 -3.500 10.851 1.00 91.31 126 SER A N 1
ATOM 1033 C CA . SER A 1 126 ? -7.583 -3.886 12.241 1.00 91.31 126 SER A CA 1
ATOM 1034 C C . SER A 1 126 ? -9.060 -3.700 12.593 1.00 91.31 126 SER A C 1
ATOM 1036 O O . SER A 1 126 ? -9.675 -4.555 13.226 1.00 91.31 126 SER A O 1
ATOM 1038 N N . TYR A 1 127 ? -9.662 -2.603 12.131 1.00 90.56 127 TYR A N 1
ATOM 1039 C CA . TYR A 1 127 ? -11.060 -2.272 12.390 1.00 90.56 127 TYR A CA 1
ATOM 1040 C C . TYR A 1 127 ? -12.014 -3.250 11.718 1.00 90.56 127 TYR A C 1
ATOM 1042 O O . TYR A 1 127 ? -13.037 -3.577 12.310 1.00 90.56 127 TYR A O 1
ATOM 1050 N N . SER A 1 128 ? -11.676 -3.754 10.531 1.00 90.12 128 SER A N 1
ATOM 1051 C CA . SER A 1 128 ? -12.485 -4.760 9.841 1.00 90.12 128 SER A CA 1
ATOM 1052 C C . SER A 1 128 ? -12.510 -6.119 10.541 1.00 90.12 128 SER A C 1
ATOM 1054 O O . SER A 1 128 ? -13.443 -6.883 10.333 1.00 90.12 128 SER A O 1
ATOM 1056 N N . LYS A 1 129 ? -11.518 -6.419 11.390 1.00 90.00 129 LYS A N 1
ATOM 1057 C CA . LYS A 1 129 ? -11.469 -7.651 12.195 1.00 90.00 129 LYS A CA 1
ATOM 1058 C C . LYS A 1 129 ? -12.288 -7.561 13.483 1.00 90.00 129 LYS A C 1
ATOM 1060 O O . LYS A 1 129 ? -12.382 -8.544 14.215 1.00 90.00 129 LYS A O 1
ATOM 1065 N N . ARG A 1 130 ? -12.824 -6.384 13.822 1.00 88.94 130 ARG A N 1
ATOM 1066 C CA . ARG A 1 130 ? -13.614 -6.215 15.045 1.00 88.94 130 ARG A CA 1
ATOM 1067 C C . ARG A 1 130 ? -14.935 -6.964 14.901 1.00 88.94 130 ARG A C 1
ATOM 1069 O O . ARG A 1 130 ? -15.649 -6.764 13.927 1.00 88.94 130 ARG A O 1
ATOM 1076 N N . LYS A 1 131 ? -15.278 -7.762 15.916 1.00 86.69 131 LYS A N 1
ATOM 1077 C CA . LYS A 1 131 ? -16.566 -8.472 15.996 1.00 86.69 131 LYS A CA 1
ATOM 1078 C C . LYS A 1 131 ? -17.757 -7.509 16.070 1.00 86.69 131 LYS A C 1
ATOM 1080 O O . LYS A 1 131 ? -18.845 -7.856 15.635 1.00 86.69 131 LYS A O 1
ATOM 1085 N N . VAL A 1 132 ? -17.548 -6.323 16.644 1.00 90.06 132 VAL A N 1
ATOM 1086 C CA . VAL A 1 132 ? -18.611 -5.353 16.921 1.00 90.06 132 VAL A CA 1
ATOM 1087 C C . VAL A 1 132 ? -18.187 -3.936 16.562 1.00 90.06 132 VAL A C 1
ATOM 1089 O O . VAL A 1 132 ? -17.012 -3.566 16.687 1.00 90.06 132 VAL A O 1
ATOM 1092 N N . SER A 1 133 ? -19.164 -3.139 16.137 1.00 87.94 133 SER A N 1
ATOM 1093 C CA . SER A 1 133 ? -19.015 -1.697 15.969 1.00 87.94 133 SER A CA 1
ATOM 1094 C C . SER A 1 133 ? -18.900 -1.055 17.345 1.00 87.94 133 SER A C 1
ATOM 1096 O O . SER A 1 133 ? -19.806 -1.141 18.166 1.00 87.94 133 SER A O 1
ATOM 1098 N N . ARG A 1 134 ? -17.737 -0.465 17.614 1.00 91.06 134 ARG A N 1
ATOM 1099 C CA . ARG A 1 134 ? -17.439 0.178 18.893 1.00 91.06 134 ARG A CA 1
ATOM 1100 C C . ARG A 1 134 ? -18.118 1.559 18.946 1.00 91.06 134 ARG A C 1
ATOM 1102 O O . ARG A 1 134 ? -17.982 2.275 17.953 1.00 91.06 134 ARG A O 1
ATOM 1109 N N . PRO A 1 135 ? -18.749 1.945 20.071 1.00 93.38 135 PRO A N 1
ATOM 1110 C CA . PRO A 1 135 ? -19.324 3.281 20.248 1.00 93.38 135 PRO A CA 1
ATOM 1111 C C . PRO A 1 135 ? -18.258 4.377 20.217 1.00 93.38 135 PRO A C 1
ATOM 1113 O O . PRO A 1 135 ? -17.061 4.102 20.407 1.00 93.38 135 PRO A O 1
ATOM 1116 N N . SER A 1 136 ? -18.691 5.618 20.007 1.00 93.69 136 SER A N 1
ATOM 1117 C CA . SER A 1 136 ? -17.840 6.804 20.114 1.00 93.69 136 SER A CA 1
ATOM 1118 C C . SER A 1 136 ? -17.294 6.975 21.542 1.00 93.69 136 SER A C 1
ATOM 1120 O O . SER A 1 136 ? -17.718 6.298 22.485 1.00 93.69 136 SER A O 1
ATOM 1122 N N . ALA A 1 137 ? -16.291 7.842 21.712 1.00 93.00 137 ALA A N 1
ATOM 1123 C CA . ALA A 1 137 ? -15.736 8.112 23.038 1.00 93.00 137 ALA A CA 1
ATOM 1124 C C . ALA A 1 137 ? -16.785 8.724 23.979 1.00 93.00 137 ALA A C 1
ATOM 1126 O O . ALA A 1 137 ? -16.867 8.317 25.139 1.00 93.00 137 ALA A O 1
ATOM 1127 N N . ASP A 1 138 ? -17.616 9.625 23.455 1.00 93.12 138 ASP A N 1
ATOM 1128 C CA . ASP A 1 138 ? -18.655 10.321 24.213 1.00 93.12 138 ASP A CA 1
ATOM 1129 C C . ASP A 1 138 ? -19.822 9.395 24.559 1.00 93.12 138 ASP A C 1
ATOM 1131 O O . ASP A 1 138 ? -20.221 9.324 25.721 1.00 93.12 138 ASP A O 1
ATOM 1135 N N . GLU A 1 139 ? -20.283 8.590 23.595 1.00 94.50 139 GLU A N 1
ATOM 1136 C CA . GLU A 1 139 ? -21.310 7.564 23.824 1.00 94.50 139 GLU A CA 1
ATOM 1137 C C . GLU A 1 139 ? -20.864 6.588 24.914 1.00 94.50 139 GLU A C 1
ATOM 1139 O O . GLU A 1 139 ? -21.602 6.302 25.857 1.00 94.50 139 GLU A O 1
ATOM 1144 N N . LEU A 1 140 ? -19.624 6.092 24.830 1.00 93.81 140 LEU A N 1
ATOM 1145 C CA . LEU A 1 140 ? -19.116 5.155 25.825 1.00 93.81 140 LEU A CA 1
ATOM 1146 C C . LEU A 1 140 ? -19.001 5.805 27.209 1.00 93.81 140 LEU A C 1
ATOM 1148 O O . LEU A 1 140 ? -19.302 5.154 28.209 1.00 93.81 140 LEU A O 1
ATOM 1152 N N . LYS A 1 141 ? -18.578 7.071 27.279 1.00 94.06 141 LYS A N 1
ATOM 1153 C CA . LYS A 1 141 ? -18.496 7.829 28.533 1.00 94.06 141 LYS A CA 1
ATOM 1154 C C . LYS A 1 141 ? -19.874 7.962 29.180 1.00 94.06 141 LYS A C 1
ATOM 1156 O O . LYS A 1 141 ? -20.005 7.682 30.370 1.00 94.06 141 LYS A O 1
ATOM 1161 N N . GLU A 1 142 ? -20.895 8.304 28.398 1.00 94.06 142 GLU A N 1
ATOM 1162 C CA . GLU A 1 142 ? -22.277 8.393 28.871 1.00 94.06 142 GLU A CA 1
ATOM 1163 C C . GLU A 1 142 ? -22.801 7.036 29.368 1.00 94.06 142 GLU A C 1
ATOM 1165 O O . GLU A 1 142 ? -23.399 6.948 30.444 1.00 94.06 142 GLU A O 1
ATOM 1170 N N . MET A 1 143 ? -22.525 5.952 28.633 1.00 93.50 143 MET A N 1
ATOM 1171 C CA . MET A 1 143 ? -22.905 4.598 29.046 1.00 93.50 143 MET A CA 1
ATOM 1172 C C . MET A 1 143 ? -22.243 4.192 30.367 1.00 93.50 143 MET A C 1
ATOM 1174 O O . MET A 1 143 ? -22.917 3.625 31.225 1.00 93.50 143 MET A O 1
ATOM 1178 N N . ILE A 1 144 ? -20.953 4.499 30.554 1.00 93.00 144 ILE A N 1
ATOM 1179 C CA . ILE A 1 144 ? -20.203 4.191 31.786 1.00 93.00 144 ILE A CA 1
ATOM 1180 C C . ILE A 1 144 ? -20.770 4.948 32.995 1.00 93.00 144 ILE A C 1
ATOM 1182 O O . ILE A 1 144 ? -20.758 4.414 34.101 1.00 93.00 144 ILE A O 1
ATOM 1186 N N . SER A 1 145 ? -21.292 6.163 32.806 1.00 92.19 145 SER A N 1
ATOM 1187 C CA . SER A 1 145 ? -21.954 6.913 33.883 1.00 92.19 145 SER A CA 1
ATOM 1188 C C . SER A 1 145 ? -23.282 6.291 34.320 1.00 92.19 145 SER A C 1
ATOM 1190 O O . SER A 1 145 ? -23.662 6.433 35.479 1.00 92.19 145 SER A O 1
ATOM 1192 N N . LYS A 1 146 ? -23.994 5.615 33.409 1.00 94.12 146 LYS A N 1
ATOM 1193 C CA . LYS A 1 146 ? -25.345 5.078 33.650 1.00 94.12 146 LYS A CA 1
ATOM 1194 C C . LYS A 1 146 ? -25.367 3.590 34.009 1.00 94.12 146 LYS A C 1
ATOM 1196 O O . LYS A 1 146 ? -26.289 3.139 34.681 1.00 94.12 146 LYS A O 1
ATOM 1201 N N . LYS A 1 147 ? -24.406 2.805 33.515 1.00 93.62 147 LYS A N 1
ATOM 1202 C CA . LYS A 1 147 ? -24.415 1.335 33.570 1.00 93.62 147 LYS A CA 1
ATOM 1203 C C . LYS A 1 147 ? -23.065 0.791 34.028 1.00 93.62 147 LYS A C 1
ATOM 1205 O O . LYS A 1 147 ? -22.018 1.393 33.813 1.00 93.62 147 LYS A O 1
ATOM 1210 N N . SER A 1 148 ? -23.078 -0.410 34.604 1.00 94.12 148 SER A N 1
ATOM 1211 C CA . SER A 1 148 ? -21.840 -1.127 34.917 1.00 94.12 148 SER A CA 1
ATOM 1212 C C . SER A 1 148 ? -21.147 -1.629 33.644 1.00 94.12 148 SER A C 1
ATOM 1214 O O . SER A 1 148 ? -21.793 -1.914 32.632 1.00 94.12 148 SER A O 1
ATOM 1216 N N . TYR A 1 149 ? -19.825 -1.823 33.704 1.00 93.06 149 TYR A N 1
ATOM 1217 C CA . TYR A 1 149 ? -19.060 -2.408 32.595 1.00 93.06 149 TYR A CA 1
ATOM 1218 C C . TYR A 1 149 ? -19.619 -3.763 32.135 1.00 93.06 149 TYR A C 1
ATOM 1220 O O . TYR A 1 149 ? -19.631 -4.033 30.937 1.00 93.06 149 TYR A O 1
ATOM 1228 N N . CYS A 1 150 ? -20.119 -4.592 33.059 1.00 94.81 150 CYS A N 1
ATOM 1229 C CA . CYS A 1 150 ? -20.733 -5.882 32.739 1.00 94.81 150 CYS A CA 1
ATOM 1230 C C . CYS A 1 150 ? -22.050 -5.725 31.965 1.00 94.81 150 CYS A C 1
ATOM 1232 O O . CYS A 1 150 ? -22.300 -6.482 31.028 1.00 94.81 150 CYS A O 1
ATOM 1234 N N . ALA A 1 151 ? -22.876 -4.735 32.320 1.00 95.06 151 ALA A N 1
ATOM 1235 C CA . ALA A 1 151 ? -24.128 -4.460 31.617 1.00 95.06 151 ALA A CA 1
ATOM 1236 C C . ALA A 1 151 ? -23.869 -3.983 30.178 1.00 95.06 151 ALA A C 1
ATOM 1238 O O . ALA A 1 151 ? -24.435 -4.534 29.237 1.00 95.06 151 ALA A O 1
ATOM 1239 N N . ILE A 1 152 ? -22.929 -3.048 29.995 1.00 94.75 152 ILE A N 1
ATOM 1240 C CA . ILE A 1 152 ? -22.512 -2.568 28.666 1.00 94.75 152 ILE A CA 1
ATOM 1241 C C . ILE A 1 152 ? -21.939 -3.725 27.835 1.00 94.75 152 ILE A C 1
ATOM 1243 O O . ILE A 1 152 ? -22.257 -3.883 26.660 1.00 94.75 152 ILE A O 1
ATOM 1247 N N . ALA A 1 153 ? -21.110 -4.573 28.444 1.00 94.75 153 ALA A N 1
ATOM 1248 C CA . ALA A 1 153 ? -20.515 -5.719 27.769 1.00 94.75 153 ALA A CA 1
ATOM 1249 C C . ALA A 1 153 ? -21.568 -6.699 27.234 1.00 94.75 153 ALA A C 1
ATOM 1251 O O . ALA A 1 153 ? -21.452 -7.160 26.097 1.00 94.75 153 ALA A O 1
ATOM 1252 N N . LYS A 1 154 ? -22.623 -6.953 28.020 1.00 95.56 154 LYS A N 1
ATOM 1253 C CA . LYS A 1 154 ? -23.757 -7.789 27.615 1.00 95.56 154 LYS A CA 1
ATOM 1254 C C . LYS A 1 154 ? -24.499 -7.201 26.410 1.00 95.56 154 LYS A C 1
ATOM 1256 O O . LYS A 1 154 ? -24.799 -7.950 25.489 1.00 95.56 154 LYS A O 1
ATOM 1261 N N . GLU A 1 155 ? -24.728 -5.886 26.381 1.00 94.25 155 GLU A N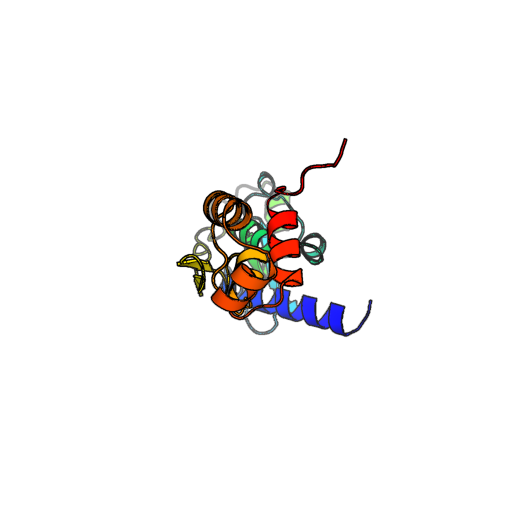 1
ATOM 1262 C CA . GLU A 1 155 ? -25.387 -5.191 25.256 1.00 94.25 155 GLU A CA 1
ATOM 1263 C C . GLU A 1 155 ? -24.611 -5.328 23.943 1.00 94.25 155 GLU A C 1
ATOM 1265 O O . GLU A 1 155 ? -25.197 -5.610 22.902 1.00 94.25 155 GLU A O 1
ATOM 1270 N N . TYR A 1 156 ? -23.285 -5.194 23.993 1.00 94.06 156 TYR A N 1
ATOM 1271 C CA . TYR A 1 156 ? -22.431 -5.351 22.815 1.00 94.06 156 TYR A CA 1
ATOM 1272 C C . TYR A 1 156 ? -22.014 -6.808 22.549 1.00 94.06 156 TYR A C 1
ATOM 1274 O O . TYR A 1 156 ? -21.274 -7.054 21.604 1.00 94.06 156 TYR A O 1
ATOM 1282 N N . GLY A 1 157 ? -22.421 -7.791 23.360 1.00 93.88 157 GLY A N 1
ATOM 1283 C CA . GLY A 1 157 ? -22.008 -9.192 23.185 1.00 93.88 157 GLY A CA 1
ATOM 1284 C C . GLY A 1 157 ? -20.487 -9.415 23.276 1.00 93.88 157 GLY A C 1
ATOM 1285 O O . GLY A 1 157 ? -19.924 -10.249 22.551 1.00 93.88 157 GLY A O 1
ATOM 1286 N N . VAL A 1 158 ? -19.813 -8.647 24.138 1.00 94.38 158 VAL A N 1
ATOM 1287 C CA . VAL A 1 158 ? -18.367 -8.718 24.421 1.00 94.38 158 VAL A CA 1
ATOM 1288 C C . VAL A 1 158 ? -18.118 -8.947 25.916 1.00 94.38 158 VAL A C 1
ATOM 1290 O O . VAL A 1 158 ? -19.048 -8.967 26.711 1.00 94.38 158 VAL A O 1
ATOM 1293 N N . SER A 1 159 ? -16.860 -9.137 26.322 1.00 94.50 159 SER A N 1
ATOM 1294 C CA . SER A 1 159 ? -16.493 -9.222 27.744 1.00 94.50 159 SER A CA 1
ATOM 1295 C C . SER A 1 159 ? -16.374 -7.840 28.395 1.00 94.50 159 SER A C 1
ATOM 1297 O O . SER A 1 159 ? -16.040 -6.858 27.729 1.00 94.50 159 SER A O 1
ATOM 1299 N N . ASP A 1 160 ? -16.566 -7.756 29.712 1.00 93.56 160 ASP A N 1
ATOM 1300 C CA . ASP A 1 160 ? -16.376 -6.522 30.491 1.00 93.56 160 ASP A CA 1
ATOM 1301 C C . ASP A 1 160 ? -14.953 -5.955 30.327 1.00 93.56 160 ASP A C 1
ATOM 1303 O O . ASP A 1 160 ? -14.765 -4.749 30.156 1.00 93.56 160 ASP A O 1
ATOM 1307 N N . ASN A 1 161 ? -13.947 -6.832 30.248 1.00 93.94 161 ASN A N 1
ATOM 1308 C CA . ASN A 1 161 ? -12.563 -6.471 29.954 1.00 93.94 161 ASN A CA 1
ATOM 1309 C C . ASN A 1 161 ? -12.416 -5.772 28.592 1.00 93.94 161 ASN A C 1
ATOM 1311 O O . ASN A 1 161 ? -11.574 -4.889 28.431 1.00 93.94 161 ASN A O 1
ATOM 1315 N N . SER A 1 162 ? -13.240 -6.129 27.603 1.00 92.62 162 SER A N 1
ATOM 1316 C CA . SER A 1 162 ? -13.242 -5.450 26.303 1.00 92.62 162 SER A CA 1
ATOM 1317 C C . SER A 1 162 ? -13.721 -4.006 26.451 1.00 92.62 162 SER A C 1
ATOM 1319 O O . SER A 1 162 ? -13.050 -3.106 25.949 1.00 92.62 162 SER A O 1
ATOM 1321 N N . ILE A 1 163 ? -14.789 -3.764 27.223 1.00 94.44 163 ILE A N 1
ATOM 1322 C CA . ILE A 1 163 ? -15.281 -2.407 27.521 1.00 94.44 163 ILE A CA 1
ATOM 1323 C C . ILE A 1 163 ? -14.236 -1.602 28.307 1.00 94.44 163 ILE A C 1
ATOM 1325 O O . ILE A 1 163 ? -13.975 -0.446 27.978 1.00 94.44 163 ILE A O 1
ATOM 1329 N N . ARG A 1 164 ? -13.547 -2.216 29.277 1.00 93.31 164 ARG A N 1
ATOM 1330 C CA . ARG A 1 164 ? -12.426 -1.578 29.997 1.00 93.31 164 ARG A CA 1
ATOM 1331 C C . ARG A 1 164 ? -11.282 -1.200 29.053 1.00 93.31 164 ARG A C 1
ATOM 1333 O O . ARG A 1 164 ? -10.767 -0.087 29.115 1.00 93.31 164 ARG A O 1
ATOM 1340 N N . LYS A 1 165 ? -10.893 -2.086 28.131 1.00 92.19 165 LYS A N 1
ATOM 1341 C CA . LYS A 1 165 ? -9.878 -1.782 27.105 1.00 92.19 165 LYS A CA 1
ATOM 1342 C C . LYS A 1 165 ? -10.334 -0.666 26.168 1.00 92.19 165 LYS A C 1
ATOM 1344 O O . LYS A 1 165 ? -9.506 0.144 25.749 1.00 92.19 165 LYS A O 1
ATOM 1349 N N . TRP A 1 166 ? -11.630 -0.597 25.860 1.00 93.38 166 TRP A N 1
ATOM 1350 C CA . TRP A 1 166 ? -12.194 0.514 25.103 1.00 93.38 166 TRP A CA 1
ATOM 1351 C C . TRP A 1 166 ? -12.047 1.822 25.886 1.00 93.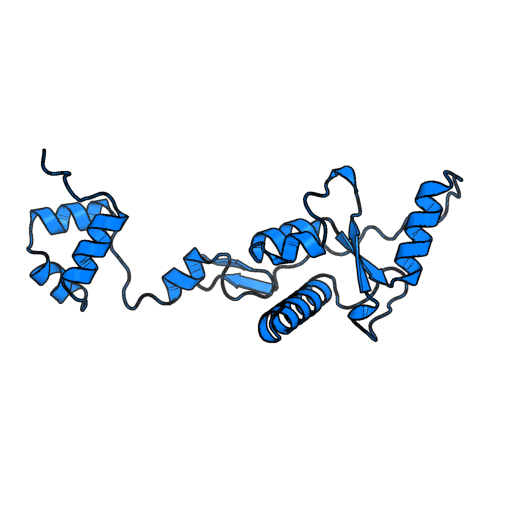38 166 TRP A C 1
ATOM 1353 O O . TRP A 1 166 ? -11.393 2.743 25.401 1.00 93.38 166 TRP A O 1
ATOM 1363 N N . ALA A 1 167 ? -12.511 1.878 27.133 1.00 92.75 167 ALA A N 1
ATOM 1364 C CA . ALA A 1 167 ? -12.314 3.044 27.993 1.00 92.75 167 ALA A CA 1
ATOM 1365 C C . ALA A 1 167 ? -10.832 3.482 28.045 1.00 92.75 167 ALA A C 1
ATOM 1367 O O . ALA A 1 167 ? -10.543 4.671 27.935 1.00 92.75 167 ALA A O 1
ATOM 1368 N N . LYS A 1 168 ? -9.882 2.527 28.061 1.00 92.12 168 LYS A N 1
ATOM 1369 C CA . LYS A 1 168 ? -8.426 2.805 28.038 1.00 92.12 168 LYS A CA 1
ATOM 1370 C C . LYS A 1 168 ? -7.997 3.518 26.785 1.00 92.12 168 LYS A C 1
ATOM 1372 O O . LYS A 1 168 ? -7.322 4.535 26.837 1.00 92.12 168 LYS A O 1
ATOM 1377 N N . SER A 1 169 ? -8.395 2.951 25.657 1.00 90.12 169 SER A N 1
ATOM 1378 C CA . SER A 1 169 ? -8.061 3.468 24.341 1.00 90.12 169 SER A CA 1
ATOM 1379 C C . SER A 1 169 ? -8.672 4.846 24.082 1.00 90.12 169 SER A C 1
ATOM 1381 O O . SER A 1 169 ? -8.169 5.534 23.204 1.00 90.12 169 SER A O 1
ATOM 1383 N N . TYR A 1 170 ? -9.735 5.228 24.796 1.00 93.19 170 TYR A N 1
ATOM 1384 C CA . TYR A 1 170 ? -10.339 6.563 24.728 1.00 93.19 170 TYR A CA 1
ATOM 1385 C C . TYR A 1 170 ? -9.853 7.515 25.831 1.00 93.19 170 TYR A C 1
ATOM 1387 O O . TYR A 1 170 ? -10.334 8.637 25.900 1.00 93.19 170 TYR A O 1
ATOM 1395 N N . GLY A 1 171 ? -8.928 7.093 26.701 1.00 91.19 171 GLY A N 1
ATOM 1396 C CA . GLY A 1 171 ? -8.452 7.936 27.803 1.00 91.19 171 GLY A CA 1
ATOM 1397 C C . GLY A 1 171 ? -9.509 8.205 28.883 1.00 91.19 171 GLY A C 1
ATOM 1398 O O . GLY A 1 171 ? -9.388 9.167 29.626 1.00 91.19 171 GLY A O 1
ATOM 1399 N N . LEU A 1 172 ? -10.542 7.363 28.994 1.00 86.31 172 LEU A N 1
ATOM 1400 C CA . LEU A 1 172 ? -11.650 7.535 29.947 1.00 86.31 172 LEU A CA 1
ATOM 1401 C C . LEU A 1 172 ? -11.336 7.008 31.359 1.00 86.31 172 LEU A C 1
ATOM 1403 O O . LEU A 1 172 ? -12.196 7.053 32.238 1.00 86.31 172 LEU A O 1
ATOM 1407 N N . PHE A 1 173 ? -10.127 6.494 31.603 1.00 73.62 173 PHE A N 1
ATOM 1408 C CA . PHE A 1 173 ? -9.702 6.192 32.967 1.00 73.62 173 PHE A CA 1
ATOM 1409 C C . PHE A 1 173 ? -9.322 7.486 33.662 1.00 73.62 173 PHE A C 1
ATOM 1411 O O . PHE A 1 173 ? -8.342 8.126 33.289 1.00 73.62 173 PHE A O 1
ATOM 1418 N N . LYS A 1 174 ? -10.059 7.823 34.722 1.00 55.44 174 LYS A N 1
ATOM 1419 C CA . LYS A 1 174 ? -9.518 8.702 35.752 1.00 55.44 174 LYS A CA 1
ATOM 1420 C C . LYS A 1 174 ? -8.220 8.057 36.237 1.00 55.44 174 LYS A C 1
ATOM 1422 O O . LYS A 1 174 ? -8.253 6.939 36.757 1.00 55.44 174 LYS A O 1
ATOM 1427 N N . ILE A 1 175 ? -7.091 8.732 36.035 1.00 39.00 175 ILE A N 1
ATOM 1428 C CA . ILE A 1 175 ? -5.951 8.568 36.934 1.00 39.00 175 ILE A CA 1
ATOM 1429 C C . ILE A 1 175 ? -6.562 8.853 38.306 1.00 39.00 175 ILE A C 1
ATOM 1431 O O . ILE A 1 175 ? -7.113 9.933 38.511 1.00 39.00 175 ILE A O 1
ATOM 1435 N N . LYS A 1 176 ? -6.656 7.836 39.167 1.00 33.91 176 LYS A N 1
ATOM 1436 C CA . LYS A 1 176 ? -6.953 8.105 40.571 1.00 33.91 176 LYS A CA 1
ATOM 1437 C C . LYS A 1 176 ? -5.784 8.963 41.050 1.00 33.91 176 LYS A C 1
ATOM 1439 O O . LYS A 1 176 ? -4.650 8.503 40.919 1.00 33.91 176 LYS A O 1
ATOM 1444 N N . GLU A 1 177 ? -6.082 10.198 41.449 1.00 33.28 177 GLU A N 1
ATOM 1445 C CA . GLU A 1 177 ? -5.188 11.010 42.283 1.00 33.28 177 GLU A CA 1
ATOM 1446 C C . GLU A 1 177 ? -4.702 10.192 43.485 1.00 33.28 177 GLU A C 1
ATOM 1448 O O . GLU A 1 177 ? -5.501 9.361 43.992 1.00 33.28 177 GLU A O 1
#

Foldseek 3Di:
DDPVLVVVLVVLLCLLCVLLPQAAPQPGHRPDSVQKDWAFPDPVPAPDDSVRCSPPDVLVVLVRSQRTHIHGNVVRVVVVVVVVVPPPPPPDDPPPVRDRRDFPAAAPQPRHGHRPDNHNDPVSVVVVPDPFDDDDLVVLLVCVVPDPLCVVCVVGVHHSVVSVVVCVVSVVDDPPD